Protein AF-A0A0R3EM27-F1 (afdb_monomer_lite)

pLDDT: mean 78.9, std 19.88, range [31.75, 97.81]

Sequence (183 aa):
MAKHDEHDSSNRGISTAHAMKYLGITPRTAIKRIKNDTLPGYVEHSSTGGRDYYYFYPPEPEQSPSPAPSSQPSEIGTPSLDPVLASALDRIAQLEAEKSDLHAELVAERETVRLLRLARESNDAALADYRAAFHDIDEGFTKYRRGAQKFRSSAEKFSLAYDLQDEAIGQLTTPGHPGSLDQ

Foldseek 3Di:
DDDPPPDPPPFDFAWLCCCCVQPVDHSVVVVVCVVVVNFAWDWDDDPVPDDITIGGGRDDDPDDDDDDDDDDDDDDDDDPPPVVNVVVVVVVVVVVVVVVVVVVVVVVVVVVVVVVVVVVVVVVVVVVVVVVVVVVVVVVVVVVVVVVVVVVVVVVVVVVVVVVVVVVVVCVVDPDDPPPPDD

Secondary structure (DSSP, 8-state):
--------TT--PEEGGGHHHHHSS-HHHHHHHHHTTSS-EEEE--TTS---EEEEPPPPPP-PPPPP--------------HHHHHHHHHHHHHHHHHHHHHHHHHHHHHHHHHHHHHHHHHHHHHHHHHHHHHHHHHHHHHHHHHHHHHHHHHHHHHHHHHHHHHHHHHHHSTT-TTSS--

Structure (mmCIF, N/CA/C/O backbone):
data_AF-A0A0R3EM27-F1
#
_entry.id   AF-A0A0R3EM27-F1
#
loop_
_atom_site.group_PDB
_atom_site.id
_atom_site.type_symbol
_atom_site.label_atom_id
_atom_site.label_alt_id
_atom_site.label_comp_id
_atom_site.label_asym_id
_atom_site.label_entity_id
_atom_site.label_seq_id
_atom_site.pdbx_PDB_ins_code
_atom_site.Cartn_x
_atom_site.Cartn_y
_atom_site.Cartn_z
_atom_site.occupancy
_atom_site.B_iso_or_equiv
_atom_site.auth_seq_id
_atom_site.auth_comp_id
_atom_site.auth_asym_id
_atom_site.auth_atom_id
_atom_site.pdbx_PDB_model_num
ATOM 1 N N . MET A 1 1 ? -56.675 15.471 3.930 1.00 33.00 1 MET A N 1
ATOM 2 C CA . MET A 1 1 ? -56.579 15.590 5.399 1.00 33.00 1 MET A CA 1
ATOM 3 C C . MET A 1 1 ? -55.811 14.380 5.912 1.00 33.00 1 MET A C 1
ATOM 5 O O . MET A 1 1 ? -56.421 13.353 6.171 1.00 33.00 1 MET A O 1
ATOM 9 N N . ALA A 1 2 ? -54.479 14.455 5.938 1.00 36.28 2 ALA A N 1
ATOM 10 C CA . ALA A 1 2 ? -53.641 13.408 6.520 1.00 36.28 2 ALA A CA 1
ATOM 11 C C . ALA A 1 2 ? -53.304 13.847 7.946 1.00 36.28 2 ALA A C 1
ATOM 13 O O . ALA A 1 2 ? -52.801 14.952 8.142 1.00 36.28 2 ALA A O 1
ATOM 14 N N . LYS A 1 3 ? -53.704 13.028 8.919 1.00 32.28 3 LYS A N 1
ATOM 15 C CA . LYS A 1 3 ? -53.495 13.264 10.344 1.00 32.28 3 LYS A CA 1
ATOM 16 C C . LYS A 1 3 ? -51.991 13.275 10.613 1.00 32.28 3 LYS A C 1
ATOM 18 O O . LYS A 1 3 ? -51.318 12.279 10.375 1.00 32.28 3 LYS A O 1
ATOM 23 N N . HIS A 1 4 ? -51.480 14.420 11.050 1.00 31.75 4 HIS A N 1
ATOM 24 C CA . HIS A 1 4 ? -50.221 14.481 11.773 1.00 31.75 4 HIS A CA 1
ATOM 25 C C . HIS A 1 4 ? -50.507 13.897 13.155 1.00 31.75 4 HIS A C 1
ATOM 27 O O . HIS A 1 4 ? -51.088 14.581 13.993 1.00 31.75 4 HIS A O 1
ATOM 33 N N . ASP A 1 5 ? -50.173 12.625 13.354 1.00 38.28 5 ASP A N 1
ATOM 34 C CA . ASP A 1 5 ? -50.096 12.069 14.698 1.00 38.28 5 ASP A CA 1
ATOM 35 C C . ASP A 1 5 ? -48.876 12.711 15.371 1.00 38.28 5 ASP A C 1
ATOM 37 O O . ASP A 1 5 ? -47.722 12.480 15.000 1.00 38.28 5 ASP A O 1
ATOM 41 N N . GLU A 1 6 ? -49.168 13.618 16.303 1.00 36.09 6 GLU A N 1
ATOM 42 C CA . GLU A 1 6 ? -48.227 14.163 17.273 1.00 36.09 6 GLU A CA 1
ATOM 43 C C . GLU A 1 6 ? -47.651 12.996 18.079 1.00 36.09 6 GLU A C 1
ATOM 45 O O . GLU A 1 6 ? -48.240 12.526 19.051 1.00 36.09 6 GLU A O 1
ATOM 50 N N . HIS A 1 7 ? -46.494 12.490 17.657 1.00 40.72 7 HIS A N 1
ATOM 51 C CA . HIS A 1 7 ? -45.716 11.590 18.490 1.00 40.72 7 HIS A CA 1
ATOM 52 C C . HIS A 1 7 ? -45.125 12.396 19.645 1.00 40.72 7 HIS A C 1
ATOM 54 O O . HIS A 1 7 ? -44.160 13.142 19.481 1.00 40.72 7 HIS A O 1
ATOM 60 N N . ASP A 1 8 ? -45.766 12.232 20.800 1.00 39.44 8 ASP A N 1
ATOM 61 C CA . ASP A 1 8 ? -45.321 12.600 22.137 1.00 39.44 8 ASP A CA 1
ATOM 62 C C . ASP A 1 8 ? -43.790 12.465 22.258 1.00 39.44 8 ASP A C 1
ATOM 64 O O . ASP A 1 8 ? -43.217 11.373 22.308 1.00 39.44 8 ASP A O 1
ATOM 68 N N . SER A 1 9 ? -43.100 13.607 22.220 1.00 43.19 9 SER A N 1
ATOM 69 C CA . SER A 1 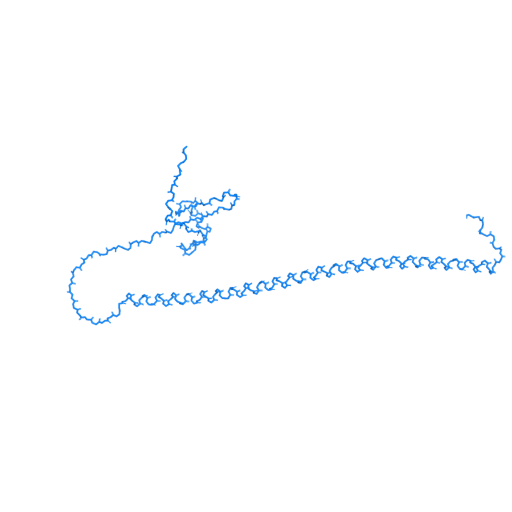9 ? -41.638 13.722 22.115 1.00 43.19 9 SER A CA 1
ATOM 70 C C . SER A 1 9 ? -40.879 13.282 23.378 1.00 43.19 9 SER A C 1
ATOM 72 O O . SER A 1 9 ? -39.683 13.548 23.516 1.00 43.19 9 SER A O 1
ATOM 74 N N . SER A 1 10 ? -41.567 12.640 24.319 1.00 49.75 10 SER A N 1
ATOM 75 C CA . SER A 1 10 ? -41.052 12.242 25.626 1.00 49.75 10 SER A CA 1
ATOM 76 C C . SER A 1 10 ? -40.425 10.841 25.642 1.00 49.75 10 SER A C 1
ATOM 78 O O . SER A 1 10 ? -39.624 10.558 26.532 1.00 49.75 10 SER A O 1
ATOM 80 N N . ASN A 1 11 ? -40.679 9.994 24.633 1.00 56.22 11 ASN A N 1
ATOM 81 C CA . ASN A 1 11 ? -40.147 8.629 24.584 1.00 56.22 11 ASN A CA 1
ATOM 82 C C . ASN A 1 11 ? -39.270 8.406 23.339 1.00 56.22 11 ASN A C 1
ATOM 84 O O . ASN A 1 11 ? -39.727 7.939 22.295 1.00 56.22 11 ASN A O 1
ATOM 88 N N . ARG A 1 12 ? -37.987 8.790 23.418 1.00 65.38 12 ARG A N 1
ATOM 89 C CA . ARG A 1 12 ? -37.019 8.548 22.331 1.00 65.38 12 ARG A CA 1
ATOM 90 C C . ARG A 1 12 ? -36.843 7.039 22.139 1.00 65.38 12 ARG A C 1
ATOM 92 O O . ARG A 1 12 ? -36.268 6.374 22.997 1.00 65.38 12 ARG A O 1
ATOM 99 N N . GLY A 1 13 ? -37.316 6.515 21.007 1.00 75.75 13 GLY A N 1
ATOM 100 C CA . GLY A 1 13 ? -37.140 5.111 20.643 1.00 75.75 13 GLY A CA 1
ATOM 101 C C . GLY A 1 13 ? -35.664 4.709 20.629 1.00 75.75 13 GLY A C 1
ATOM 102 O O . GLY A 1 13 ? -34.785 5.480 20.237 1.00 75.75 13 GLY A O 1
ATOM 103 N N . ILE A 1 14 ? -35.378 3.484 21.060 1.00 80.75 14 ILE A N 1
ATOM 104 C CA . ILE A 1 14 ? -34.022 2.938 21.092 1.00 80.75 14 ILE A CA 1
ATOM 105 C C . ILE A 1 14 ? -33.732 2.289 19.740 1.00 80.75 14 ILE A C 1
ATOM 107 O O . ILE A 1 14 ? -34.518 1.491 19.233 1.00 80.75 14 ILE A O 1
ATOM 111 N N . SER A 1 15 ? -32.582 2.613 19.146 1.00 86.12 15 SER A N 1
ATOM 112 C CA . SER A 1 15 ? -32.161 2.001 17.882 1.00 86.12 15 SER A CA 1
ATOM 113 C C . SER A 1 15 ? -32.041 0.483 18.017 1.00 86.12 15 SER A C 1
ATOM 115 O O . SER A 1 15 ? -31.454 -0.029 18.975 1.00 86.12 15 SER A O 1
ATOM 117 N N . THR A 1 16 ? -32.515 -0.249 17.007 1.00 84.50 16 THR A N 1
ATOM 118 C CA . THR A 1 16 ? -32.364 -1.713 16.909 1.00 84.50 16 THR A CA 1
ATOM 119 C C . THR A 1 16 ? -30.911 -2.196 16.969 1.00 84.50 16 THR A C 1
ATOM 121 O O . THR A 1 16 ? -30.682 -3.359 17.302 1.00 84.50 16 THR A O 1
ATOM 124 N N . ALA A 1 17 ? -29.922 -1.323 16.743 1.00 84.56 17 ALA A N 1
ATOM 125 C CA . ALA A 1 17 ? -28.510 -1.624 16.996 1.00 84.56 17 ALA A CA 1
ATOM 126 C C . ALA A 1 17 ? -28.241 -2.020 18.463 1.00 84.56 17 ALA A C 1
ATOM 128 O O . ALA A 1 17 ? -27.387 -2.862 18.730 1.00 84.56 17 ALA A O 1
ATOM 129 N N . HIS A 1 18 ? -29.019 -1.483 19.407 1.00 83.94 18 HIS A N 1
ATOM 130 C CA . HIS A 1 18 ? -28.934 -1.802 20.833 1.00 83.94 18 HIS A CA 1
ATOM 131 C C . HIS A 1 18 ? -29.908 -2.902 21.279 1.00 83.94 18 HIS A C 1
ATOM 133 O O . HIS A 1 18 ? -29.997 -3.187 22.473 1.00 83.94 18 HIS A O 1
ATOM 139 N N . ALA A 1 19 ? -30.615 -3.565 20.357 1.00 83.62 19 ALA A N 1
ATOM 140 C CA . ALA A 1 19 ? -31.584 -4.607 20.707 1.00 83.62 19 ALA A CA 1
ATOM 141 C C . ALA A 1 19 ? -30.956 -5.766 21.497 1.00 83.62 19 ALA A C 1
ATOM 143 O O . ALA A 1 19 ? -31.598 -6.328 22.380 1.00 83.62 19 ALA A O 1
ATOM 144 N N . MET A 1 20 ? -29.683 -6.080 21.246 1.00 81.88 20 MET A N 1
ATOM 145 C CA . MET A 1 20 ? -28.989 -7.140 21.977 1.00 81.88 20 MET A CA 1
ATOM 146 C C . MET A 1 20 ? -28.819 -6.804 23.462 1.00 81.88 20 MET A C 1
ATOM 148 O O . MET A 1 20 ? -28.926 -7.692 24.298 1.00 81.88 20 MET A O 1
ATOM 152 N N . LYS A 1 21 ? -28.639 -5.520 23.794 1.00 81.94 21 LYS A N 1
ATOM 153 C CA . LYS A 1 21 ? -28.468 -5.048 25.172 1.00 81.94 21 LYS A CA 1
ATOM 154 C C . LYS A 1 21 ? -29.782 -5.030 25.957 1.00 81.94 21 LYS A C 1
ATOM 156 O O . LYS A 1 21 ? -29.787 -5.390 27.124 1.00 81.94 21 LYS A O 1
ATOM 161 N N . TYR A 1 22 ? -30.878 -4.599 25.330 1.00 80.62 22 TYR A N 1
ATOM 162 C CA . TYR A 1 22 ? -32.156 -4.390 26.028 1.00 80.62 22 TYR A CA 1
ATOM 163 C C . TYR A 1 22 ? -33.120 -5.574 25.935 1.00 80.62 22 TYR A C 1
ATOM 165 O O . TYR A 1 22 ? -33.937 -5.768 26.825 1.00 80.62 22 TYR A O 1
ATOM 173 N N . LEU A 1 23 ? -33.047 -6.353 24.856 1.00 81.50 23 LEU A N 1
ATOM 174 C CA . LEU A 1 23 ? -33.999 -7.426 24.560 1.00 81.50 23 LEU A CA 1
ATOM 175 C C . LEU A 1 23 ? -33.321 -8.799 24.431 1.00 81.50 23 LEU A C 1
ATOM 177 O O . LEU A 1 23 ? -34.010 -9.791 24.206 1.00 81.50 23 LEU A O 1
ATOM 181 N N . GLY A 1 24 ? -31.985 -8.872 24.497 1.00 83.19 24 GLY A N 1
ATOM 182 C CA . GLY A 1 24 ? -31.235 -10.123 24.328 1.00 83.19 24 GLY A CA 1
ATOM 183 C C . GLY A 1 24 ? -31.340 -10.743 22.927 1.00 83.19 24 GLY A C 1
ATOM 184 O O . GLY A 1 24 ? -30.998 -11.908 22.740 1.00 83.19 24 GLY A O 1
ATOM 185 N N . ILE A 1 25 ? -31.827 -9.994 21.929 1.00 87.44 25 ILE A N 1
ATOM 186 C CA . ILE A 1 25 ? -32.024 -10.473 20.551 1.00 87.44 25 ILE A CA 1
ATOM 187 C C . ILE A 1 25 ? -31.125 -9.736 19.562 1.00 87.44 25 ILE A C 1
ATOM 189 O O . ILE A 1 25 ? -30.774 -8.573 19.744 1.00 87.44 25 ILE A O 1
ATOM 193 N N . THR A 1 26 ? -30.786 -10.399 18.454 1.00 89.62 26 THR A N 1
ATOM 194 C CA . THR A 1 26 ? -29.979 -9.771 17.401 1.00 89.62 26 THR A CA 1
ATOM 195 C C . THR A 1 26 ? -30.735 -8.616 16.724 1.00 89.62 26 THR A C 1
ATOM 197 O O . THR A 1 26 ? -31.955 -8.712 16.547 1.00 89.62 26 THR A O 1
ATOM 200 N N . PRO A 1 27 ? -30.040 -7.561 16.244 1.00 87.88 27 PRO A N 1
ATOM 201 C CA . PRO A 1 27 ? -30.674 -6.434 15.547 1.00 87.88 27 PRO A CA 1
ATOM 202 C C . PRO A 1 27 ? -31.560 -6.868 14.373 1.00 87.88 27 PRO A C 1
ATOM 204 O O . PRO A 1 27 ? -32.664 -6.366 14.187 1.00 87.88 27 PRO A O 1
ATOM 207 N N . ARG A 1 28 ? -31.129 -7.887 13.618 1.00 88.94 28 ARG A N 1
ATOM 208 C CA . ARG A 1 28 ? -31.905 -8.457 12.505 1.00 88.94 28 ARG A CA 1
ATOM 209 C C . ARG A 1 28 ? -33.224 -9.080 12.968 1.00 88.94 28 ARG A C 1
ATOM 211 O O . ARG A 1 28 ? -34.223 -8.994 12.256 1.00 88.94 28 ARG A O 1
ATOM 218 N N . THR A 1 29 ? -33.227 -9.711 14.138 1.00 88.81 29 THR A N 1
ATOM 219 C CA . THR A 1 29 ? -34.433 -10.289 14.744 1.00 88.81 29 THR A CA 1
ATOM 220 C C . THR A 1 29 ? -35.358 -9.191 15.251 1.00 88.81 29 THR A C 1
ATOM 222 O O . THR A 1 29 ? -36.558 -9.269 15.012 1.00 88.81 29 THR A O 1
ATOM 225 N N . ALA A 1 30 ? -34.811 -8.139 15.864 1.00 85.69 30 ALA A N 1
ATOM 226 C CA . ALA A 1 30 ? -35.589 -6.981 16.299 1.00 85.69 30 ALA A CA 1
ATOM 227 C C . ALA A 1 30 ? -36.284 -6.283 15.118 1.00 85.69 30 ALA A C 1
ATOM 229 O O . ALA A 1 30 ? -37.489 -6.066 15.165 1.00 85.69 30 ALA A O 1
ATOM 230 N N . ILE A 1 31 ? -35.569 -6.051 14.010 1.00 87.44 31 ILE A N 1
ATOM 231 C CA . ILE A 1 31 ? -36.145 -5.487 12.775 1.00 87.44 31 ILE A CA 1
ATOM 232 C C . ILE A 1 31 ? -37.286 -6.363 12.243 1.00 87.44 31 ILE A C 1
ATOM 234 O O . ILE A 1 31 ? -38.345 -5.851 11.891 1.00 87.44 31 ILE A O 1
ATOM 238 N N . LYS A 1 32 ? -37.100 -7.690 12.202 1.00 88.19 32 LYS A N 1
ATOM 239 C CA . LYS A 1 32 ? -38.169 -8.617 11.795 1.00 88.19 32 LYS A CA 1
ATOM 240 C C . LYS A 1 32 ? -39.384 -8.535 12.720 1.00 88.19 32 LYS A C 1
ATOM 242 O O . LYS A 1 32 ? -40.504 -8.604 12.234 1.00 88.19 32 LYS A O 1
ATOM 247 N N . ARG A 1 33 ? -39.172 -8.392 14.031 1.00 87.69 33 ARG A N 1
ATOM 248 C CA . ARG A 1 33 ? -40.261 -8.302 15.009 1.00 87.69 33 ARG A CA 1
ATOM 249 C C . ARG A 1 33 ? -41.050 -7.000 14.902 1.00 87.69 33 ARG A C 1
ATOM 251 O O . ARG A 1 33 ? -42.268 -7.066 15.019 1.00 87.69 33 ARG A O 1
ATOM 258 N N . ILE A 1 34 ? -40.378 -5.880 14.621 1.00 87.12 34 ILE A N 1
ATOM 259 C CA . ILE A 1 34 ? -41.024 -4.586 14.344 1.00 87.12 34 ILE A CA 1
ATOM 260 C C . ILE A 1 34 ? -41.858 -4.679 13.063 1.00 87.12 34 ILE A C 1
ATOM 262 O O . ILE A 1 34 ? -43.011 -4.285 13.058 1.00 87.12 34 ILE A O 1
ATOM 266 N N . LYS A 1 35 ? -41.320 -5.278 11.990 1.00 86.81 35 LYS A N 1
ATOM 267 C CA . LYS A 1 35 ? -42.062 -5.461 10.725 1.00 86.81 35 LYS A CA 1
ATOM 268 C C . LYS A 1 35 ? -43.292 -6.362 10.836 1.00 86.81 35 LYS A C 1
ATOM 270 O O . LYS A 1 35 ? -44.183 -6.262 10.006 1.00 86.81 35 LYS A O 1
ATOM 275 N N . ASN A 1 36 ? -43.290 -7.270 11.806 1.00 85.69 36 ASN A N 1
ATOM 276 C CA . ASN A 1 36 ? -44.374 -8.215 12.046 1.00 85.69 36 ASN A CA 1
ATOM 277 C C . ASN A 1 36 ? -45.316 -7.747 13.172 1.00 85.69 36 ASN A C 1
ATOM 279 O O . ASN A 1 36 ? -46.076 -8.568 13.677 1.00 85.69 36 ASN A O 1
ATOM 283 N N . ASP A 1 37 ? -45.206 -6.492 13.625 1.00 80.50 37 ASP A N 1
ATOM 284 C CA . ASP A 1 37 ? -45.989 -5.896 14.723 1.00 80.50 37 ASP A CA 1
ATOM 285 C C . ASP A 1 37 ? -45.927 -6.665 16.060 1.00 80.50 37 ASP A C 1
ATOM 287 O O . ASP A 1 37 ? -46.778 -6.529 16.933 1.00 80.50 37 ASP A O 1
ATOM 291 N N . THR A 1 38 ? -44.881 -7.473 16.255 1.00 84.38 38 THR A N 1
ATOM 292 C CA . THR A 1 38 ? -44.654 -8.244 17.497 1.00 84.38 38 THR A CA 1
ATOM 293 C C . THR A 1 38 ? -43.797 -7.502 18.522 1.00 84.38 38 THR A C 1
ATOM 295 O O . THR A 1 38 ? -43.687 -7.940 19.664 1.00 84.38 38 THR A O 1
ATOM 298 N N . LEU A 1 39 ? -43.149 -6.408 18.116 1.00 82.56 39 LEU A N 1
ATOM 299 C CA . LEU A 1 39 ? -42.361 -5.541 18.987 1.00 82.56 39 LEU A CA 1
ATOM 300 C C . LEU A 1 39 ? -42.767 -4.088 18.706 1.00 82.56 39 LEU A C 1
ATOM 302 O O . LEU A 1 39 ? -42.607 -3.661 17.561 1.00 82.56 39 LEU A O 1
ATOM 306 N N . PRO A 1 40 ? -43.263 -3.333 19.707 1.00 82.19 40 PRO A N 1
ATOM 307 C CA . PRO A 1 40 ? -43.662 -1.947 19.508 1.00 82.19 40 PRO A CA 1
ATOM 308 C C . PRO A 1 40 ? -42.446 -1.099 19.128 1.00 82.19 40 PRO A C 1
ATOM 310 O O . PRO A 1 40 ? -41.417 -1.089 19.813 1.00 82.19 40 PRO A O 1
ATOM 313 N N . GLY A 1 41 ? -42.563 -0.387 18.015 1.00 85.56 41 GLY A N 1
ATOM 314 C CA . GLY A 1 41 ? -41.479 0.389 17.440 1.00 85.56 41 GLY A CA 1
ATOM 315 C C . GLY A 1 41 ? -41.944 1.207 16.247 1.00 85.56 41 GLY A C 1
ATOM 316 O O . GLY A 1 41 ? -43.091 1.103 15.821 1.00 85.56 41 GLY A O 1
ATOM 317 N N . TYR A 1 42 ? -41.043 2.017 15.705 1.00 82.38 42 TYR A N 1
ATOM 318 C CA . TYR A 1 42 ? -41.305 2.819 14.516 1.00 82.38 42 TYR A CA 1
ATOM 319 C C . TYR A 1 42 ? -40.128 2.757 13.546 1.00 82.38 42 TYR A C 1
ATOM 321 O O . TYR A 1 42 ? -38.998 2.399 13.904 1.00 82.38 42 TYR A O 1
ATOM 329 N N . VAL A 1 43 ? -40.417 3.093 12.292 1.00 85.06 43 VAL A N 1
ATOM 330 C CA . VAL A 1 43 ? -39.427 3.182 11.221 1.00 85.06 43 VAL A CA 1
ATOM 331 C C . VAL A 1 43 ? -39.252 4.645 10.858 1.00 85.06 43 VAL A C 1
ATOM 333 O O . VAL A 1 43 ? -40.216 5.341 10.552 1.00 85.06 43 VAL A O 1
ATOM 336 N N . GLU A 1 44 ? -38.011 5.107 10.896 1.00 83.25 44 GLU A N 1
ATOM 337 C CA . GLU A 1 44 ? -37.637 6.420 10.400 1.00 83.25 44 GLU A CA 1
ATOM 338 C C . GLU A 1 44 ? -37.118 6.262 8.970 1.00 83.25 44 GLU A C 1
ATOM 340 O O . GLU A 1 44 ? -36.048 5.691 8.723 1.00 83.25 44 GLU A O 1
ATOM 345 N N . HIS A 1 45 ? -37.918 6.735 8.017 1.00 80.62 45 HIS A N 1
ATOM 346 C CA . HIS A 1 45 ? -37.552 6.740 6.609 1.00 80.62 45 HIS A CA 1
ATOM 347 C C . HIS A 1 45 ? -36.642 7.931 6.317 1.00 80.62 45 HIS A C 1
ATOM 349 O O . HIS A 1 45 ? -36.991 9.083 6.577 1.00 80.62 45 HIS A O 1
ATOM 355 N N . SER A 1 46 ? -35.472 7.658 5.745 1.00 76.94 46 SER A N 1
ATOM 356 C CA . SER A 1 46 ? -34.561 8.713 5.309 1.00 76.94 46 SER A CA 1
ATOM 357 C C . SER A 1 46 ? -35.165 9.467 4.118 1.00 76.94 46 SER A C 1
ATOM 359 O O . SER A 1 46 ? -35.378 8.897 3.048 1.00 76.94 46 SER A O 1
ATOM 361 N N . SER A 1 47 ? -35.408 10.769 4.283 1.00 62.31 47 SER A N 1
ATOM 362 C CA . SER A 1 47 ? -35.986 11.648 3.252 1.00 62.31 47 SER A CA 1
ATOM 363 C C . SER A 1 47 ? -35.096 11.833 2.013 1.00 62.31 47 SER A C 1
ATOM 365 O O . SER A 1 47 ? -35.575 12.254 0.964 1.00 62.31 47 SER A O 1
ATOM 367 N N . THR A 1 48 ? -33.812 11.483 2.108 1.00 71.50 48 THR A N 1
ATOM 368 C CA . THR A 1 48 ? -32.792 11.609 1.054 1.00 71.50 48 THR A CA 1
ATOM 369 C C . THR A 1 48 ? -32.542 10.314 0.270 1.00 71.50 48 THR A C 1
ATOM 371 O O . THR A 1 48 ? -31.541 10.209 -0.437 1.00 71.50 48 THR A O 1
ATOM 374 N N . GLY A 1 49 ? -33.432 9.318 0.369 1.00 61.03 49 GLY A N 1
ATOM 375 C CA . GLY A 1 49 ? -33.268 8.025 -0.315 1.00 61.03 49 GLY A CA 1
ATOM 376 C C . GLY A 1 49 ? -32.210 7.120 0.331 1.00 61.03 49 GLY A C 1
ATOM 377 O O . GLY A 1 49 ? -31.644 6.247 -0.328 1.00 61.03 49 GLY A O 1
ATOM 378 N N . GLY A 1 50 ? -31.912 7.354 1.613 1.00 68.25 50 GLY A N 1
ATOM 379 C CA . GLY A 1 50 ? -31.006 6.541 2.419 1.00 68.25 50 GLY A CA 1
ATOM 380 C C . GLY A 1 50 ? -31.651 5.265 2.974 1.00 68.25 50 GLY A C 1
ATOM 381 O O . GLY A 1 50 ? -32.786 4.917 2.662 1.00 68.25 50 GLY A O 1
ATOM 382 N N . ARG A 1 51 ? -30.900 4.548 3.818 1.00 76.25 51 ARG A N 1
ATOM 383 C CA . ARG A 1 51 ? -31.361 3.322 4.496 1.00 76.25 51 ARG A CA 1
ATOM 384 C C . ARG A 1 51 ? -32.459 3.644 5.522 1.00 76.25 51 ARG A C 1
ATOM 386 O O . ARG A 1 51 ? -32.379 4.671 6.186 1.00 76.25 51 ARG A O 1
ATOM 393 N N . ASP A 1 52 ? -33.422 2.737 5.684 1.00 82.12 52 ASP A N 1
ATOM 394 C CA . ASP A 1 52 ? -34.418 2.800 6.762 1.00 82.12 52 ASP A CA 1
ATOM 395 C C . ASP A 1 52 ? -33.769 2.536 8.129 1.00 82.12 52 ASP A C 1
ATOM 397 O O . ASP A 1 52 ? -32.995 1.579 8.280 1.00 82.12 52 ASP A O 1
ATOM 401 N N . TYR A 1 53 ? -34.140 3.328 9.136 1.00 82.44 53 TYR A N 1
ATOM 402 C CA . TYR A 1 53 ? -33.715 3.136 10.523 1.00 82.44 53 TYR A CA 1
ATOM 403 C C . TYR A 1 53 ? -34.883 2.624 11.371 1.00 82.44 53 TYR A C 1
ATOM 405 O O . TYR A 1 53 ? -35.988 3.152 11.309 1.00 82.44 53 TYR A O 1
ATOM 413 N N . TYR A 1 54 ? -34.644 1.575 12.162 1.00 85.88 54 TYR A N 1
ATOM 414 C CA . TYR A 1 54 ? -35.670 0.914 12.976 1.00 85.88 54 TYR A CA 1
ATOM 415 C C . TYR A 1 54 ? -35.411 1.173 14.458 1.00 85.88 54 TYR A C 1
ATOM 417 O O . TYR A 1 54 ? -34.296 0.921 14.941 1.00 85.88 54 TYR A O 1
ATOM 425 N N . TYR A 1 55 ? -36.455 1.589 15.171 1.00 87.38 55 TYR A N 1
ATOM 426 C CA . TYR A 1 55 ? -36.431 1.908 16.596 1.00 87.38 55 TYR A CA 1
ATOM 427 C C . TYR A 1 55 ? -37.496 1.104 17.342 1.00 87.38 55 TYR A C 1
ATOM 429 O O . TYR A 1 55 ? -38.576 0.872 16.806 1.00 87.38 55 TYR A O 1
ATOM 437 N N . PHE A 1 56 ? -37.200 0.677 18.568 1.00 85.69 56 PHE A N 1
ATOM 438 C CA . PHE A 1 56 ? -38.148 -0.003 19.454 1.00 85.69 56 PHE A CA 1
ATOM 439 C C . PHE A 1 56 ? -38.315 0.773 20.759 1.00 85.69 56 PHE A C 1
ATOM 441 O O . PHE A 1 56 ? -37.396 1.470 21.200 1.00 85.69 56 PHE A O 1
ATOM 448 N N . TYR A 1 57 ? -39.480 0.638 21.386 1.00 82.94 57 TYR A N 1
ATOM 449 C CA . TYR A 1 57 ? -39.713 1.191 22.715 1.00 82.94 57 TYR A CA 1
ATOM 450 C C . TYR A 1 57 ? -39.269 0.179 23.777 1.00 82.94 57 TYR A C 1
ATOM 452 O O . TYR A 1 57 ? -39.606 -1.005 23.661 1.00 82.94 57 TYR A O 1
ATOM 460 N N . PRO A 1 58 ? -38.483 0.590 24.787 1.00 67.69 58 PRO A N 1
ATOM 461 C CA . PRO A 1 58 ? -38.194 -0.286 25.911 1.00 67.69 58 PRO A CA 1
ATOM 462 C C . PRO A 1 58 ? -39.505 -0.605 26.649 1.00 67.69 58 PRO A C 1
ATOM 464 O O . PRO A 1 58 ? -40.338 0.292 26.798 1.00 67.69 58 PRO A O 1
ATOM 467 N N . PRO A 1 59 ? -39.712 -1.854 27.102 1.00 63.38 59 PRO A N 1
ATOM 468 C CA . PRO A 1 59 ? -40.817 -2.147 28.002 1.00 63.38 59 PRO A CA 1
ATOM 469 C C . PRO A 1 59 ? -40.647 -1.293 29.262 1.00 63.38 59 PRO A C 1
ATOM 471 O O . PRO A 1 59 ? -39.546 -1.228 29.818 1.00 63.38 59 PRO A O 1
ATOM 474 N N . GLU A 1 60 ? -41.710 -0.597 29.672 1.00 58.06 60 GLU A N 1
ATOM 475 C CA . GLU A 1 60 ? -41.715 0.128 30.942 1.00 58.06 60 GLU A CA 1
ATOM 476 C C . GLU A 1 60 ? -41.312 -0.845 32.057 1.00 58.06 60 GLU A C 1
ATOM 478 O O . GLU A 1 60 ? -41.796 -1.982 32.070 1.00 58.06 60 GLU A O 1
ATOM 483 N N . PRO A 1 61 ? -40.393 -0.460 32.963 1.00 52.91 61 PRO A N 1
ATOM 484 C CA . PRO A 1 61 ? -40.079 -1.307 34.099 1.00 52.91 61 PRO A CA 1
ATOM 485 C C . PRO A 1 61 ? -41.374 -1.512 34.883 1.00 52.91 61 PRO A C 1
ATOM 487 O O . PRO A 1 61 ? -41.990 -0.537 35.314 1.00 52.91 61 PRO A O 1
ATOM 490 N N . GLU A 1 62 ? -41.800 -2.768 35.025 1.00 41.62 62 GLU A N 1
ATOM 491 C CA . GLU A 1 62 ? -42.983 -3.116 35.803 1.00 41.62 62 GLU A CA 1
ATOM 492 C C . GLU A 1 62 ? -42.879 -2.449 37.180 1.00 41.62 62 GLU A C 1
ATOM 494 O O . GLU A 1 62 ? -41.949 -2.700 37.950 1.00 41.62 62 GLU A O 1
ATOM 499 N N . GLN A 1 63 ? -43.815 -1.541 37.463 1.00 46.34 63 GLN A N 1
ATOM 500 C CA . GLN A 1 63 ? -44.010 -0.974 38.789 1.00 46.34 63 GLN A CA 1
ATOM 501 C C . GLN A 1 63 ? -44.255 -2.132 39.756 1.00 46.34 63 GLN A C 1
ATOM 503 O O . GLN A 1 63 ? -45.318 -2.751 39.742 1.00 46.34 63 GLN A O 1
ATOM 508 N N . SER A 1 64 ? -43.267 -2.422 40.601 1.00 39.34 64 SER A N 1
ATOM 509 C CA . SER A 1 64 ? -43.425 -3.353 41.713 1.00 39.34 64 SER A CA 1
ATOM 510 C C . SER A 1 64 ? -44.665 -2.959 42.528 1.00 39.34 64 SER A C 1
ATOM 512 O O . SER A 1 64 ? -44.777 -1.791 42.920 1.00 39.34 64 SER A O 1
ATOM 514 N N . PRO A 1 65 ? -45.610 -3.878 42.798 1.00 44.25 65 PRO A N 1
ATOM 515 C CA . PRO A 1 65 ? -46.810 -3.543 43.547 1.00 44.25 65 PRO A CA 1
ATOM 516 C C . PRO A 1 65 ? -46.437 -3.095 44.964 1.00 44.25 65 PRO A C 1
ATOM 518 O O . PRO A 1 65 ? -45.708 -3.774 45.684 1.00 44.25 65 PRO A O 1
ATOM 521 N N . SER A 1 66 ? -46.950 -1.928 45.349 1.00 44.47 66 SER A N 1
ATOM 522 C CA . SER A 1 66 ? -46.851 -1.371 46.696 1.00 44.47 66 SER A CA 1
ATOM 523 C C . SER A 1 66 ? -47.540 -2.312 47.700 1.00 44.47 66 SER A C 1
ATOM 525 O O . SER A 1 66 ? -48.735 -2.577 47.536 1.00 44.47 66 SER A O 1
ATOM 527 N N . PRO A 1 67 ? -46.849 -2.845 48.727 1.00 42.97 67 PRO A N 1
ATOM 528 C CA . PRO A 1 67 ? -47.524 -3.588 49.780 1.00 42.97 67 PRO A CA 1
ATOM 529 C C . PRO A 1 67 ? -48.219 -2.619 50.751 1.00 42.97 67 PRO A C 1
ATOM 531 O O . PRO A 1 67 ? -47.633 -1.650 51.231 1.00 42.97 67 PRO A O 1
ATOM 534 N N . ALA A 1 68 ? -49.497 -2.901 51.013 1.00 43.03 68 ALA A N 1
ATOM 535 C CA . ALA A 1 68 ? -50.371 -2.210 51.959 1.00 43.03 68 ALA A CA 1
ATOM 536 C C . ALA A 1 68 ? -49.809 -2.195 53.404 1.00 43.03 68 ALA A C 1
ATOM 538 O O . ALA A 1 68 ? -48.983 -3.043 53.751 1.00 43.03 68 ALA A O 1
ATOM 539 N N . PRO A 1 69 ? -50.260 -1.272 54.279 1.00 47.91 69 PRO A N 1
ATOM 540 C CA . PRO A 1 69 ? -49.672 -1.090 55.598 1.00 47.91 69 PRO A CA 1
ATOM 541 C C . PRO A 1 69 ? -50.219 -2.129 56.583 1.00 47.91 69 PRO A C 1
ATOM 543 O O . PRO A 1 69 ? -51.380 -2.071 56.984 1.00 47.91 69 PRO A O 1
ATOM 546 N N . SER A 1 70 ? -49.377 -3.062 57.019 1.00 43.94 70 SER A N 1
ATOM 547 C CA . SER A 1 70 ? -49.656 -3.921 58.174 1.00 43.94 70 SER A CA 1
ATOM 548 C C . SER A 1 70 ? -48.962 -3.362 59.411 1.00 43.94 70 SER A C 1
ATOM 550 O O . SER A 1 70 ? -47.740 -3.390 59.541 1.00 43.94 70 SER A O 1
ATOM 552 N N . SER A 1 71 ? -49.774 -2.825 60.316 1.00 52.84 71 SER A N 1
ATOM 553 C CA . SER A 1 71 ? -49.383 -2.415 61.659 1.00 52.84 71 SER A CA 1
ATOM 554 C C . SER A 1 71 ? -49.084 -3.641 62.522 1.00 52.84 71 SER A C 1
ATOM 556 O O . SER A 1 71 ? -49.976 -4.460 62.714 1.00 52.84 71 SER A O 1
ATOM 558 N N . GLN A 1 72 ? -47.888 -3.724 63.111 1.00 40.28 72 GLN A N 1
ATOM 559 C CA . GLN A 1 72 ? -47.698 -4.231 64.476 1.00 40.28 72 GLN A CA 1
ATOM 560 C C . GLN A 1 72 ? -46.296 -3.870 65.008 1.00 40.28 72 GLN A C 1
ATOM 562 O O . GLN A 1 72 ? -45.334 -3.905 64.243 1.00 40.28 72 GLN A O 1
ATOM 567 N N . PRO A 1 73 ? -46.171 -3.492 66.295 1.00 63.75 73 PRO A N 1
ATOM 568 C CA . PRO A 1 73 ? -44.902 -3.129 66.912 1.00 63.75 73 PRO A CA 1
ATOM 569 C C . PRO A 1 73 ? -44.279 -4.344 67.605 1.00 63.75 73 PRO A C 1
ATOM 571 O O . PRO A 1 73 ? -44.995 -5.037 68.318 1.00 63.75 73 PRO A O 1
ATOM 574 N N . SER A 1 74 ? -42.967 -4.557 67.466 1.00 42.34 74 SER A N 1
ATOM 575 C CA . SER A 1 74 ? -42.171 -5.218 68.508 1.00 42.34 74 SER A CA 1
ATOM 576 C C . SER A 1 74 ? -40.664 -5.061 68.304 1.00 42.34 74 SER A C 1
ATOM 578 O O . SER A 1 74 ? -40.111 -5.451 67.285 1.00 42.34 74 SER A O 1
ATOM 580 N N . GLU A 1 75 ? -40.068 -4.529 69.368 1.00 42.38 75 GLU A N 1
ATOM 581 C CA . GLU A 1 75 ? -38.811 -4.926 70.006 1.00 42.38 75 GLU A CA 1
ATOM 582 C C . GLU A 1 75 ? -37.452 -4.710 69.321 1.00 42.38 75 GLU A C 1
ATOM 584 O O . GLU A 1 75 ? -37.132 -5.131 68.217 1.00 42.38 75 GLU A O 1
ATOM 589 N N . ILE A 1 76 ? -36.620 -4.044 70.119 1.00 52.28 76 ILE A N 1
ATOM 590 C CA . ILE A 1 76 ? -35.221 -3.698 69.932 1.00 52.28 76 ILE A CA 1
ATOM 591 C C . ILE A 1 76 ? -34.388 -4.983 69.979 1.00 52.28 76 ILE A C 1
ATOM 593 O O . ILE A 1 76 ? -34.293 -5.623 71.025 1.00 52.28 76 ILE A O 1
ATOM 597 N N . GLY A 1 77 ? -33.727 -5.322 68.874 1.00 38.47 77 GLY A N 1
ATOM 598 C CA . GLY A 1 77 ? -32.767 -6.419 68.819 1.00 38.47 77 GLY A CA 1
ATOM 599 C C . GLY A 1 77 ? -31.760 -6.230 67.690 1.00 38.47 77 GLY A C 1
ATOM 600 O O . GLY A 1 77 ? -32.078 -6.541 66.556 1.00 38.47 77 GLY A O 1
ATOM 601 N N . THR A 1 78 ? -30.551 -5.761 68.041 1.00 43.94 78 THR A N 1
ATOM 602 C CA . THR A 1 78 ? -29.260 -5.840 67.305 1.00 43.94 78 THR A CA 1
ATOM 603 C C . THR A 1 78 ? -29.202 -5.375 65.833 1.00 43.94 78 THR A C 1
ATOM 605 O O . THR A 1 78 ? -30.032 -5.766 65.023 1.00 43.94 78 THR A O 1
ATOM 608 N N . PRO A 1 79 ? -28.172 -4.610 65.408 1.00 44.62 79 PRO A N 1
ATOM 609 C CA . PRO A 1 79 ? -28.058 -4.165 64.023 1.00 44.62 79 PRO A CA 1
ATOM 610 C C . PRO A 1 79 ? -27.570 -5.332 63.155 1.00 44.62 79 PRO A C 1
ATOM 612 O O . PRO A 1 79 ? -26.377 -5.484 62.897 1.00 44.62 79 PRO A O 1
ATOM 615 N N . SER A 1 80 ? -28.488 -6.189 62.715 1.00 48.16 80 SER A N 1
ATOM 616 C CA . SER A 1 80 ? -28.247 -6.998 61.526 1.00 48.16 80 SER A CA 1
ATOM 617 C C . SER A 1 80 ? -28.189 -6.018 60.362 1.00 48.16 80 SER A C 1
ATOM 619 O O . SER A 1 80 ? -29.194 -5.386 60.051 1.00 48.16 80 SER A O 1
ATOM 621 N N . LEU A 1 81 ? -27.011 -5.843 59.760 1.00 55.91 81 LEU A N 1
ATOM 622 C CA . LEU A 1 81 ? -26.867 -5.153 58.478 1.00 55.91 81 LEU A CA 1
ATOM 623 C C . LEU A 1 81 ? -27.960 -5.668 57.537 1.00 55.91 81 LEU A C 1
ATOM 625 O O . LEU A 1 81 ? -28.047 -6.874 57.299 1.00 55.91 81 LEU A O 1
ATOM 629 N N . ASP A 1 82 ? -28.821 -4.759 57.081 1.00 65.81 82 ASP A N 1
ATOM 630 C CA . ASP A 1 82 ? -29.972 -5.084 56.248 1.00 65.81 82 ASP A CA 1
ATOM 631 C C . ASP A 1 82 ? -29.519 -5.956 55.063 1.00 65.81 82 ASP A C 1
ATOM 633 O O . ASP A 1 82 ? -28.604 -5.560 54.333 1.00 65.81 82 ASP A O 1
ATOM 637 N N . PRO A 1 83 ? -30.140 -7.121 54.808 1.00 71.12 83 PRO A N 1
ATOM 638 C CA . PRO A 1 83 ? -29.780 -7.987 53.679 1.00 71.12 83 PRO A CA 1
ATOM 639 C C . PRO A 1 83 ? -29.889 -7.256 52.328 1.00 71.12 83 PRO A C 1
ATOM 641 O O . PRO A 1 83 ? -29.183 -7.579 51.373 1.00 71.12 83 PRO A O 1
ATOM 644 N N . VAL A 1 84 ? -30.718 -6.209 52.272 1.00 72.94 84 VAL A N 1
ATOM 645 C CA . VAL A 1 84 ? -30.834 -5.282 51.140 1.00 72.94 84 VAL A CA 1
ATOM 646 C C . VAL A 1 84 ? -29.552 -4.466 50.937 1.00 72.94 84 VAL A C 1
ATOM 648 O O . VAL A 1 84 ? -29.108 -4.296 49.803 1.00 72.94 84 VAL A O 1
ATOM 651 N N . LEU A 1 85 ? -28.916 -4.000 52.015 1.00 79.25 85 LEU A N 1
ATOM 652 C CA . LEU A 1 85 ? -27.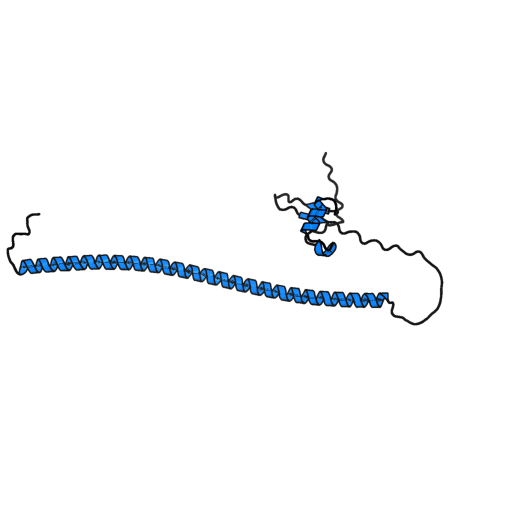663 -3.246 51.954 1.00 79.25 85 LEU A CA 1
ATOM 653 C C . LEU A 1 85 ? -26.491 -4.145 51.534 1.00 79.25 85 LEU A C 1
ATOM 655 O O . LEU A 1 85 ? -25.685 -3.737 50.702 1.00 79.25 85 LEU A O 1
ATOM 659 N N . ALA A 1 86 ? -26.429 -5.379 52.041 1.00 81.25 86 ALA A N 1
ATOM 660 C CA . ALA A 1 86 ? -25.420 -6.357 51.625 1.00 81.25 86 ALA A CA 1
ATOM 661 C C . ALA A 1 86 ? -25.541 -6.699 50.127 1.00 81.25 86 ALA A C 1
ATOM 663 O O . ALA A 1 86 ? -24.550 -6.660 49.400 1.00 81.25 86 ALA A O 1
ATOM 664 N N . SER A 1 87 ? -26.765 -6.931 49.638 1.00 81.25 87 SER A N 1
ATOM 665 C CA . SER A 1 87 ? -27.014 -7.172 48.212 1.00 81.25 87 SER A CA 1
ATOM 666 C C . SER A 1 87 ? -26.688 -5.958 47.335 1.00 81.25 87 SER A C 1
ATOM 668 O O . SER A 1 87 ? -26.219 -6.132 46.209 1.00 81.25 87 SER A O 1
ATOM 670 N N . ALA A 1 88 ? -26.933 -4.736 47.818 1.00 84.19 88 ALA A N 1
ATOM 671 C CA . ALA A 1 88 ? -26.590 -3.517 47.091 1.00 84.19 88 ALA A CA 1
ATOM 672 C C . ALA A 1 88 ? -25.069 -3.329 46.979 1.00 84.19 88 ALA A C 1
ATOM 674 O O . ALA A 1 88 ? -24.580 -2.970 45.909 1.00 84.19 88 ALA A O 1
ATOM 675 N N . LEU A 1 89 ? -24.320 -3.618 48.047 1.00 89.81 89 LEU A N 1
ATOM 676 C CA . LEU A 1 89 ? -22.856 -3.550 48.051 1.00 89.81 89 LEU A CA 1
ATOM 677 C C . LEU A 1 89 ? -22.229 -4.585 47.108 1.00 89.81 89 LEU A C 1
ATOM 679 O O . LEU A 1 89 ? -21.358 -4.224 46.318 1.00 89.81 89 LEU A O 1
ATOM 683 N N . ASP A 1 90 ? -22.727 -5.824 47.106 1.00 88.44 90 ASP A N 1
ATOM 684 C CA . ASP A 1 90 ? -22.296 -6.848 46.142 1.00 88.44 90 ASP A CA 1
ATOM 685 C C . ASP A 1 90 ? -22.582 -6.422 44.699 1.00 88.44 90 ASP A C 1
ATOM 687 O O . ASP A 1 90 ? -21.761 -6.623 43.798 1.00 88.44 90 ASP A O 1
ATOM 691 N N . ARG A 1 91 ? -23.733 -5.781 44.461 1.00 89.25 91 ARG A N 1
ATOM 692 C CA . ARG A 1 91 ? -24.076 -5.291 43.125 1.00 89.25 91 ARG A CA 1
ATOM 693 C C . ARG A 1 91 ? -23.177 -4.139 42.682 1.00 89.25 91 ARG A C 1
ATOM 695 O O . ARG A 1 91 ? -22.810 -4.089 41.511 1.00 89.25 91 ARG A O 1
ATOM 702 N N . ILE A 1 92 ? -22.807 -3.242 43.593 1.00 92.19 92 ILE A N 1
ATOM 703 C CA . ILE A 1 92 ? -21.850 -2.162 43.317 1.00 92.19 92 ILE A CA 1
ATOM 704 C C . ILE A 1 92 ? -20.480 -2.753 42.978 1.00 92.19 92 ILE A C 1
ATOM 706 O O . ILE A 1 92 ? -19.918 -2.391 41.948 1.00 92.19 92 ILE A O 1
ATOM 710 N N . ALA A 1 93 ? -19.992 -3.722 43.758 1.00 91.88 93 ALA A N 1
ATOM 711 C CA . ALA A 1 93 ? -18.716 -4.384 43.491 1.00 91.88 93 ALA A CA 1
ATOM 712 C C . ALA A 1 93 ? -18.695 -5.084 42.117 1.00 91.88 93 ALA A C 1
ATOM 714 O O . ALA A 1 93 ? -17.717 -4.974 41.378 1.00 91.88 93 ALA A O 1
ATOM 715 N N . GLN A 1 94 ? -19.792 -5.746 41.729 1.00 91.56 94 GLN A N 1
ATOM 716 C CA . GLN A 1 94 ? -19.928 -6.338 40.391 1.00 91.56 94 GLN A CA 1
ATOM 717 C C . GLN A 1 94 ? -19.884 -5.289 39.275 1.00 91.56 94 GLN A C 1
ATOM 719 O O . GLN A 1 94 ? -19.208 -5.493 38.270 1.00 91.56 94 GLN A O 1
ATOM 724 N N . LEU A 1 95 ? -20.588 -4.167 39.443 1.00 90.94 95 LEU A N 1
ATOM 725 C CA . LEU A 1 95 ? -20.606 -3.091 38.449 1.00 90.94 95 LEU A CA 1
ATOM 726 C C . LEU A 1 95 ? -19.246 -2.387 38.337 1.00 90.94 95 LEU A C 1
ATOM 728 O O . LEU A 1 95 ? -18.856 -1.968 37.248 1.00 90.94 95 LEU A O 1
ATOM 732 N N . GLU A 1 96 ? -18.510 -2.260 39.440 1.00 93.75 96 GLU A N 1
ATOM 733 C CA . GLU A 1 96 ? -17.146 -1.727 39.435 1.00 93.75 96 GLU A CA 1
ATOM 734 C C . GLU A 1 96 ? -16.165 -2.667 38.726 1.00 93.75 96 GLU A C 1
ATOM 736 O O . GLU A 1 96 ? -15.342 -2.192 37.937 1.00 93.75 96 GLU A O 1
ATOM 741 N N . ALA A 1 97 ? -16.293 -3.982 38.930 1.00 92.19 97 ALA A N 1
ATOM 742 C CA . ALA A 1 97 ? -15.516 -4.984 38.202 1.00 92.19 97 ALA A CA 1
ATOM 743 C C . ALA A 1 97 ? -15.817 -4.943 36.694 1.00 92.19 97 ALA A C 1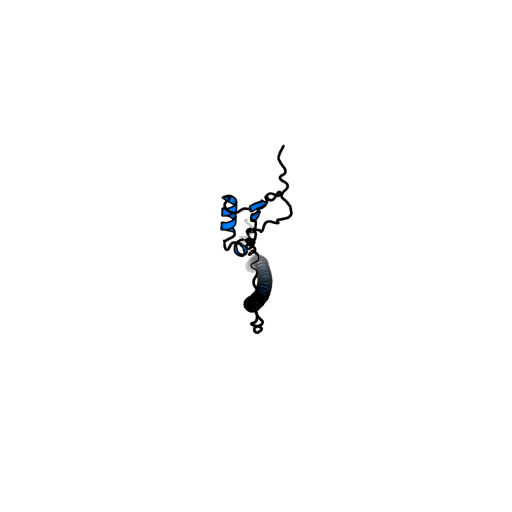
ATOM 745 O O . ALA A 1 97 ? -14.900 -4.808 35.889 1.00 92.19 97 ALA A O 1
ATOM 746 N N . GLU A 1 98 ? -17.097 -4.927 36.310 1.00 92.12 98 GLU A N 1
ATOM 747 C CA . GLU A 1 98 ? -17.511 -4.835 34.903 1.00 92.12 98 GLU A CA 1
ATOM 748 C C . GLU A 1 98 ? -17.016 -3.535 34.248 1.00 92.12 98 GLU A C 1
ATOM 750 O O . GLU A 1 98 ? -16.535 -3.534 33.115 1.00 92.12 98 GLU A O 1
ATOM 755 N N . LYS A 1 99 ? -17.057 -2.411 34.975 1.00 92.88 99 LYS A N 1
ATOM 756 C CA . LYS A 1 99 ? -16.504 -1.136 34.501 1.00 92.88 99 LYS A CA 1
ATOM 757 C C . LYS A 1 99 ? -14.988 -1.206 34.306 1.00 92.88 99 LYS A C 1
ATOM 759 O O . LYS A 1 99 ? -14.483 -0.627 33.344 1.00 92.88 99 LYS A O 1
ATOM 764 N N . SER A 1 100 ? -14.269 -1.863 35.215 1.00 92.69 100 SER A N 1
ATOM 765 C CA . SER A 1 100 ? -12.823 -2.067 35.101 1.00 92.69 100 SER A CA 1
ATOM 766 C C . SER A 1 100 ? -12.483 -2.903 33.866 1.00 92.69 100 SER A C 1
ATOM 768 O O . SER A 1 100 ? -11.628 -2.500 33.073 1.00 92.69 100 SER A O 1
ATOM 770 N N . ASP A 1 101 ? -13.200 -4.006 33.655 1.00 94.12 101 ASP A N 1
ATOM 771 C CA . ASP A 1 101 ? -12.997 -4.904 32.516 1.00 94.12 101 ASP A CA 1
ATOM 772 C C . ASP A 1 101 ? -13.293 -4.202 31.186 1.00 94.12 101 ASP A C 1
ATOM 774 O O . ASP A 1 101 ? -12.463 -4.213 30.276 1.00 94.12 101 ASP A O 1
ATOM 778 N N . LEU A 1 102 ? -14.416 -3.481 31.100 1.00 92.19 102 LEU A N 1
ATOM 779 C CA . LEU A 1 102 ? -14.761 -2.683 29.919 1.00 92.19 102 LEU A CA 1
ATOM 780 C C . LEU A 1 102 ? -13.734 -1.582 29.646 1.00 92.19 102 LEU A C 1
ATOM 782 O O . LEU A 1 102 ? -13.427 -1.282 28.493 1.00 92.19 102 LEU A O 1
ATOM 786 N N . HIS A 1 103 ? -13.187 -0.958 30.690 1.00 93.75 103 HIS A N 1
ATOM 787 C CA . HIS A 1 103 ? -12.145 0.047 30.512 1.00 93.75 103 HIS A CA 1
ATOM 788 C C . HIS A 1 103 ? -10.849 -0.579 29.978 1.00 93.75 103 HIS A C 1
ATOM 790 O O . HIS A 1 103 ? -10.200 0.011 29.110 1.00 93.75 103 HIS A O 1
ATOM 796 N N . ALA A 1 104 ? -10.479 -1.767 30.459 1.00 93.00 104 ALA A N 1
ATOM 797 C CA . ALA A 1 104 ? -9.332 -2.509 29.946 1.00 93.00 104 ALA A CA 1
ATOM 798 C C . ALA A 1 104 ? -9.527 -2.903 28.471 1.00 93.00 104 ALA A C 1
ATOM 800 O O . ALA A 1 104 ? -8.622 -2.689 27.661 1.00 93.00 104 ALA A O 1
ATOM 801 N N . GLU A 1 105 ? -10.716 -3.386 28.103 1.00 93.00 105 GLU A N 1
ATOM 802 C CA . GLU A 1 105 ? -11.065 -3.724 26.718 1.00 93.00 105 GLU A CA 1
ATOM 803 C C . GLU A 1 105 ? -10.995 -2.496 25.800 1.00 93.00 105 GLU A C 1
ATOM 805 O O . GLU A 1 105 ? -10.379 -2.549 24.738 1.00 93.00 105 GLU A O 1
ATOM 810 N N . LEU A 1 106 ? -11.520 -1.351 26.242 1.00 94.75 106 LEU A N 1
ATOM 811 C CA . LEU A 1 106 ? -11.493 -0.104 25.473 1.00 94.75 106 LEU A CA 1
ATOM 812 C C . LEU A 1 106 ? -10.052 0.395 25.253 1.00 94.75 106 LEU A C 1
ATOM 814 O O . LEU A 1 106 ? -9.699 0.866 24.168 1.00 94.75 106 LEU A O 1
ATOM 818 N N . VAL A 1 107 ? -9.188 0.284 26.266 1.00 95.50 107 VAL A N 1
ATOM 819 C CA . VAL A 1 107 ? -7.760 0.616 26.125 1.00 95.50 107 VAL A CA 1
ATOM 820 C C . VAL A 1 107 ? -7.077 -0.326 25.132 1.00 95.50 107 VAL A C 1
ATOM 822 O O . VAL A 1 107 ? -6.342 0.150 24.262 1.00 95.50 107 VAL A O 1
ATOM 825 N N . ALA A 1 108 ? -7.351 -1.629 25.210 1.00 92.94 108 ALA A N 1
ATOM 826 C CA . ALA A 1 108 ? -6.816 -2.606 24.268 1.00 92.94 108 ALA A CA 1
ATOM 827 C C . ALA A 1 108 ? -7.291 -2.320 22.834 1.00 92.94 108 ALA A C 1
ATOM 829 O O . ALA A 1 108 ? -6.472 -2.250 21.916 1.00 92.94 108 ALA A O 1
ATOM 830 N N . GLU A 1 109 ? -8.584 -2.062 22.635 1.00 92.94 109 GLU A N 1
ATOM 831 C CA . GLU A 1 109 ? -9.154 -1.749 21.324 1.00 92.94 109 GLU A CA 1
ATOM 832 C C . GLU A 1 109 ? -8.526 -0.477 20.736 1.00 92.94 109 GLU A C 1
ATOM 834 O O . GLU A 1 109 ? -8.104 -0.466 19.577 1.00 92.94 109 GLU A O 1
ATOM 839 N N . ARG A 1 110 ? -8.351 0.576 21.543 1.00 94.88 110 ARG A N 1
ATOM 840 C CA . ARG A 1 110 ? -7.658 1.800 21.108 1.00 94.88 110 ARG A CA 1
ATOM 841 C C . ARG A 1 110 ? -6.241 1.525 20.618 1.00 94.88 110 ARG A C 1
ATOM 843 O O . ARG A 1 110 ? -5.856 2.079 19.586 1.00 94.88 110 ARG A O 1
ATOM 850 N N . GLU A 1 111 ? -5.485 0.672 21.307 1.00 95.06 111 GLU A N 1
ATOM 851 C CA . GLU A 1 111 ? -4.136 0.319 20.857 1.00 95.06 111 GLU A CA 1
ATOM 852 C C . GLU A 1 111 ? -4.173 -0.531 19.583 1.00 95.06 111 GLU A C 1
ATOM 854 O O . GLU A 1 111 ? -3.403 -0.269 18.661 1.00 95.06 111 GLU A O 1
ATOM 859 N N . THR A 1 112 ? -5.118 -1.468 19.445 1.00 95.06 112 THR A N 1
ATOM 860 C CA . THR A 1 112 ? -5.266 -2.228 18.188 1.00 95.06 112 THR A CA 1
ATOM 861 C C . THR A 1 112 ? -5.594 -1.322 17.001 1.00 95.06 112 THR A C 1
ATOM 863 O O . THR A 1 112 ? -4.994 -1.463 15.935 1.00 95.06 112 THR A O 1
ATOM 866 N N . VAL A 1 113 ? -6.472 -0.331 17.182 1.00 96.06 113 VAL A N 1
ATOM 867 C CA . VAL A 1 113 ? -6.789 0.664 16.148 1.00 96.06 113 VAL A CA 1
ATOM 868 C C . VAL A 1 113 ? -5.562 1.512 15.820 1.00 96.06 113 VAL A C 1
ATOM 870 O O . VAL A 1 113 ? -5.318 1.806 14.647 1.00 96.06 113 VAL A O 1
ATOM 873 N N . ARG A 1 114 ? -4.766 1.889 16.828 1.00 96.88 114 ARG A N 1
ATOM 874 C CA . ARG A 1 114 ? -3.507 2.616 16.621 1.00 96.88 114 ARG A CA 1
ATOM 875 C C . ARG A 1 114 ? -2.530 1.798 15.776 1.00 96.88 114 ARG A C 1
ATOM 877 O O . ARG A 1 114 ? -2.003 2.317 14.794 1.00 96.88 114 ARG A O 1
ATOM 884 N N . LEU A 1 115 ? -2.343 0.521 16.105 1.00 96.75 115 LEU A N 1
ATOM 885 C CA . LEU A 1 115 ? -1.476 -0.395 15.359 1.00 96.75 115 LEU A CA 1
ATOM 886 C C . LEU A 1 115 ? -1.976 -0.628 13.928 1.00 96.75 115 LEU A C 1
ATOM 888 O O . LEU A 1 115 ? -1.179 -0.604 12.994 1.00 96.75 115 LEU A O 1
ATOM 892 N N . LEU A 1 116 ? -3.287 -0.785 13.732 1.00 95.75 116 LEU A N 1
ATOM 893 C CA . LEU A 1 116 ? -3.888 -0.928 12.402 1.00 95.75 116 LEU A CA 1
ATOM 894 C C . LEU A 1 116 ? -3.671 0.312 11.531 1.00 95.75 116 LEU A C 1
ATOM 896 O O . LEU A 1 116 ? -3.407 0.179 10.336 1.00 95.75 116 LEU A O 1
ATOM 900 N N . ARG A 1 117 ? -3.751 1.517 12.111 1.00 96.19 117 ARG A N 1
ATOM 901 C CA . ARG A 1 117 ? -3.439 2.761 11.389 1.00 96.19 117 ARG A CA 1
ATOM 902 C C . ARG A 1 117 ? -1.976 2.809 10.964 1.00 96.19 117 ARG A C 1
ATOM 904 O O . ARG A 1 117 ? -1.718 3.029 9.787 1.00 96.19 117 ARG A O 1
ATOM 911 N N . LEU A 1 118 ? -1.050 2.504 11.872 1.00 96.75 118 LEU A N 1
ATOM 912 C CA . LEU A 1 118 ? 0.382 2.451 11.558 1.00 96.75 118 LEU A CA 1
ATOM 913 C C . LEU A 1 118 ? 0.698 1.409 10.475 1.00 96.75 118 LEU A C 1
ATOM 915 O O . LEU A 1 118 ? 1.464 1.677 9.553 1.00 96.75 118 LEU A O 1
ATOM 919 N N . ALA A 1 119 ? 0.077 0.229 10.547 1.00 95.44 119 ALA A N 1
ATOM 920 C CA . ALA A 1 119 ? 0.237 -0.810 9.534 1.00 95.44 119 ALA A CA 1
ATOM 921 C C . ALA A 1 119 ? -0.297 -0.363 8.165 1.00 95.44 119 ALA A C 1
ATOM 923 O O . ALA A 1 119 ? 0.313 -0.650 7.136 1.00 95.44 119 ALA A O 1
ATOM 924 N N . ARG A 1 120 ? -1.422 0.360 8.142 1.00 96.88 120 ARG A N 1
ATOM 925 C CA . ARG A 1 120 ? -1.977 0.925 6.912 1.00 96.88 120 ARG A CA 1
ATOM 926 C C . ARG A 1 120 ? -1.067 1.995 6.316 1.00 96.88 120 ARG A C 1
ATOM 928 O O . ARG A 1 120 ? -0.783 1.921 5.130 1.00 96.88 120 ARG A O 1
ATOM 935 N N . GLU A 1 121 ? -0.582 2.928 7.127 1.00 96.50 121 GLU A N 1
ATOM 936 C CA . GLU A 1 121 ? 0.353 3.972 6.687 1.00 96.50 121 GLU A CA 1
ATOM 937 C C . GLU A 1 121 ? 1.637 3.364 6.103 1.00 96.50 121 GLU A C 1
ATOM 939 O O . GLU A 1 121 ? 2.086 3.773 5.035 1.00 96.50 121 GLU A O 1
ATOM 944 N N . SER A 1 122 ? 2.177 2.330 6.754 1.00 96.62 122 SER A N 1
ATOM 945 C CA . SER A 1 122 ? 3.330 1.574 6.254 1.00 96.62 122 SER A CA 1
ATOM 946 C C . SER A 1 122 ? 3.044 0.882 4.913 1.00 96.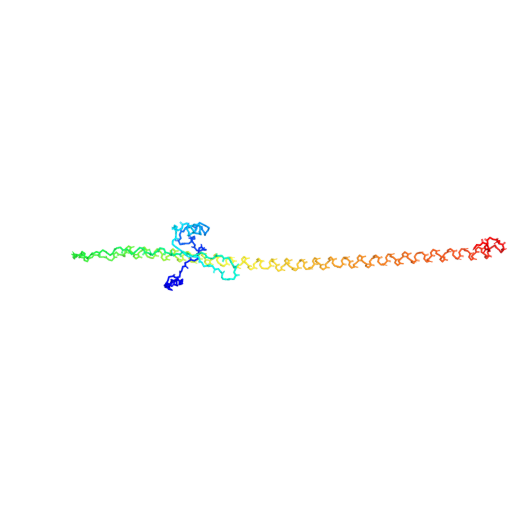62 122 SER A C 1
ATOM 948 O O . SER A 1 122 ? 3.837 0.982 3.979 1.00 96.62 122 SER A O 1
ATOM 950 N N . ASN A 1 123 ? 1.885 0.229 4.775 1.00 95.81 123 ASN A N 1
ATOM 951 C CA . ASN A 1 123 ? 1.480 -0.394 3.512 1.00 95.81 123 ASN A CA 1
ATOM 952 C C . ASN A 1 123 ? 1.283 0.629 2.389 1.00 95.81 123 ASN A C 1
ATOM 954 O O . ASN A 1 123 ? 1.694 0.380 1.257 1.00 95.81 123 ASN A O 1
ATOM 958 N N . ASP A 1 124 ? 0.669 1.773 2.686 1.00 97.00 124 ASP A N 1
ATOM 959 C CA . ASP A 1 124 ? 0.445 2.831 1.703 1.00 97.00 124 ASP A CA 1
ATOM 960 C C . ASP A 1 124 ? 1.786 3.415 1.219 1.00 97.00 124 ASP A C 1
ATOM 962 O O . ASP A 1 124 ? 1.964 3.619 0.015 1.00 97.00 124 ASP A O 1
ATOM 966 N N . ALA A 1 125 ? 2.759 3.592 2.122 1.00 96.81 125 ALA A N 1
ATOM 967 C CA . ALA A 1 125 ? 4.123 3.985 1.767 1.00 96.81 125 ALA A CA 1
ATOM 968 C C . ALA A 1 125 ? 4.821 2.925 0.896 1.00 96.81 125 ALA A C 1
ATOM 970 O O . ALA A 1 125 ? 5.330 3.249 -0.176 1.00 96.81 125 ALA A O 1
ATOM 971 N N . ALA A 1 126 ? 4.759 1.646 1.281 1.00 96.38 126 ALA A N 1
ATOM 972 C CA . ALA A 1 126 ? 5.352 0.557 0.503 1.00 96.38 126 ALA A CA 1
ATOM 973 C C . ALA A 1 126 ? 4.739 0.436 -0.906 1.00 96.38 126 ALA A C 1
ATOM 975 O O . ALA A 1 126 ? 5.446 0.176 -1.881 1.00 96.38 126 ALA A O 1
ATOM 976 N N . LEU A 1 127 ? 3.427 0.656 -1.044 1.00 97.62 127 LEU A N 1
ATOM 977 C CA . LEU A 1 127 ? 2.754 0.686 -2.344 1.00 97.62 127 LEU A CA 1
ATOM 978 C C . LEU A 1 127 ? 3.184 1.884 -3.197 1.00 97.62 127 LEU A C 1
ATOM 980 O O . LEU A 1 127 ? 3.259 1.756 -4.423 1.00 97.62 127 LEU A O 1
ATOM 984 N N . ALA A 1 128 ? 3.449 3.037 -2.583 1.00 97.25 128 ALA A N 1
ATOM 985 C CA . ALA A 1 128 ? 3.975 4.203 -3.286 1.00 97.25 128 ALA A CA 1
ATOM 986 C C . ALA A 1 128 ? 5.394 3.938 -3.813 1.00 97.25 128 ALA A C 1
ATOM 988 O O . ALA A 1 128 ? 5.637 4.143 -5.005 1.00 97.25 128 ALA A O 1
ATOM 989 N N . ASP A 1 129 ? 6.277 3.392 -2.974 1.00 96.88 129 ASP A N 1
ATOM 990 C CA . ASP A 1 129 ? 7.647 3.025 -3.357 1.00 96.88 129 ASP A CA 1
ATOM 991 C C . ASP A 1 129 ? 7.655 1.974 -4.470 1.00 96.88 129 ASP A C 1
ATOM 993 O O . ASP A 1 129 ? 8.378 2.103 -5.459 1.00 96.88 129 ASP A O 1
ATOM 997 N N . TYR A 1 130 ? 6.786 0.965 -4.363 1.00 96.75 130 TYR A N 1
ATOM 998 C CA . TYR A 1 130 ? 6.612 -0.038 -5.408 1.00 96.75 130 TYR A CA 1
ATOM 999 C C . TYR A 1 130 ? 6.220 0.617 -6.738 1.00 96.75 130 TYR A C 1
ATOM 1001 O O . TYR A 1 130 ? 6.854 0.368 -7.759 1.00 96.75 130 TYR A O 1
ATOM 1009 N N . ARG A 1 131 ? 5.220 1.507 -6.748 1.00 97.31 131 ARG A N 1
ATOM 1010 C CA . ARG A 1 131 ? 4.799 2.212 -7.974 1.00 97.31 131 ARG A CA 1
ATOM 1011 C C . ARG A 1 131 ? 5.918 3.063 -8.575 1.00 97.31 131 ARG A C 1
ATOM 1013 O O . ARG A 1 131 ? 6.063 3.063 -9.796 1.00 97.31 131 ARG A O 1
ATOM 1020 N N . ALA A 1 132 ? 6.697 3.751 -7.743 1.00 96.81 132 ALA A N 1
ATOM 1021 C CA . ALA A 1 132 ? 7.850 4.524 -8.197 1.00 96.81 132 ALA A CA 1
ATOM 1022 C C . ALA A 1 132 ? 8.902 3.619 -8.859 1.00 96.81 132 ALA A C 1
ATOM 1024 O O . ALA A 1 132 ? 9.330 3.895 -9.977 1.00 96.81 132 ALA A O 1
ATOM 1025 N N . ALA A 1 133 ? 9.219 2.474 -8.248 1.00 96.56 133 ALA A N 1
ATOM 1026 C CA . ALA A 1 133 ? 10.154 1.508 -8.822 1.00 96.56 133 ALA A CA 1
ATOM 1027 C C . ALA A 1 133 ? 9.700 0.979 -10.198 1.00 96.56 133 ALA A C 1
ATOM 1029 O O . ALA A 1 133 ? 10.523 0.827 -11.100 1.00 96.56 133 ALA A O 1
ATOM 1030 N N . PHE A 1 134 ? 8.399 0.733 -10.403 1.00 97.12 134 PHE A N 1
ATOM 1031 C CA . PHE A 1 134 ? 7.889 0.340 -11.727 1.00 97.12 134 PHE A CA 1
ATOM 1032 C C . PHE A 1 134 ? 8.076 1.428 -12.778 1.00 97.12 134 PHE A C 1
ATOM 1034 O O . PHE A 1 134 ? 8.447 1.121 -13.911 1.00 97.12 134 PHE A O 1
ATOM 1041 N N . HIS A 1 135 ? 7.831 2.683 -12.408 1.00 97.06 135 HIS A N 1
ATOM 1042 C CA . HIS A 1 135 ? 8.051 3.810 -13.304 1.00 97.06 135 HIS A CA 1
ATOM 1043 C C . HIS A 1 135 ? 9.531 3.920 -13.704 1.00 97.06 135 HIS A C 1
ATOM 1045 O O . HIS A 1 135 ? 9.840 4.053 -14.888 1.00 97.06 135 HIS A O 1
ATOM 1051 N N . ASP A 1 136 ? 10.447 3.779 -12.745 1.00 96.94 136 ASP A N 1
ATOM 1052 C CA . ASP A 1 136 ? 11.890 3.822 -13.009 1.00 96.94 136 ASP A CA 1
ATOM 1053 C C . ASP A 1 136 ? 12.346 2.684 -13.936 1.00 96.94 136 ASP A C 1
ATOM 1055 O O . ASP A 1 136 ? 13.180 2.894 -14.824 1.00 96.94 136 ASP A O 1
ATOM 1059 N N . ILE A 1 137 ? 11.778 1.483 -13.776 1.00 96.69 137 ILE A N 1
ATOM 1060 C CA . ILE A 1 137 ? 12.044 0.341 -14.663 1.00 96.69 137 ILE A CA 1
ATOM 1061 C C . ILE A 1 137 ? 11.566 0.635 -16.089 1.00 96.69 137 ILE A C 1
ATOM 1063 O O . ILE A 1 137 ? 12.311 0.388 -17.042 1.00 96.69 137 ILE A O 1
ATOM 1067 N N . ASP A 1 138 ? 10.355 1.167 -16.255 1.00 96.81 138 ASP A N 1
ATOM 1068 C CA . ASP A 1 138 ? 9.796 1.486 -17.574 1.00 96.81 138 ASP A CA 1
ATOM 1069 C C . ASP A 1 138 ? 10.598 2.593 -18.283 1.00 96.81 138 ASP A C 1
ATOM 1071 O O . ASP A 1 138 ? 10.959 2.487 -19.466 1.00 96.81 138 ASP A O 1
ATOM 1075 N N . GLU A 1 139 ? 10.989 3.625 -17.533 1.00 97.38 139 GLU A N 1
ATOM 1076 C CA . GLU A 1 139 ? 11.859 4.680 -18.041 1.00 97.38 139 GLU A CA 1
ATOM 1077 C C . GLU A 1 139 ? 13.240 4.124 -18.430 1.00 97.38 139 GLU A C 1
ATOM 1079 O O . GLU A 1 139 ? 13.772 4.438 -19.506 1.00 97.38 139 GLU A O 1
ATOM 1084 N N . GLY A 1 140 ? 13.808 3.253 -17.592 1.00 97.19 140 GLY A N 1
ATOM 1085 C CA . GLY A 1 140 ? 15.055 2.543 -17.859 1.00 97.19 140 GLY A CA 1
ATOM 1086 C C . GLY A 1 140 ? 14.987 1.710 -19.139 1.00 97.19 140 GLY A C 1
ATOM 1087 O O . GLY A 1 140 ? 15.884 1.800 -19.985 1.00 97.19 140 GLY A O 1
ATOM 1088 N N . PHE A 1 141 ? 13.897 0.968 -19.344 1.00 97.75 141 PHE A N 1
ATOM 1089 C CA . PHE A 1 141 ? 13.680 0.164 -20.547 1.00 97.75 141 PHE A CA 1
ATOM 1090 C C . PHE A 1 141 ? 13.563 1.034 -21.804 1.00 97.75 141 PHE A C 1
ATOM 1092 O O . PHE A 1 141 ? 14.167 0.740 -22.842 1.00 97.75 141 PHE A O 1
ATOM 1099 N N . THR A 1 142 ? 12.858 2.161 -21.705 1.00 96.88 142 THR A N 1
ATOM 1100 C CA . THR A 1 142 ? 12.737 3.133 -22.798 1.00 96.88 142 THR A CA 1
ATOM 1101 C C . THR A 1 142 ? 14.094 3.733 -23.173 1.00 96.88 142 THR A C 1
ATOM 1103 O O . THR A 1 142 ? 14.443 3.813 -24.361 1.00 96.88 142 THR A O 1
ATOM 1106 N N . LYS A 1 143 ? 14.898 4.119 -22.175 1.00 96.75 143 LYS A N 1
ATOM 1107 C CA . LYS A 1 143 ? 16.269 4.618 -22.372 1.00 96.75 143 LYS A CA 1
ATOM 1108 C C . LYS A 1 143 ? 17.165 3.553 -23.006 1.00 96.75 143 LYS A C 1
ATOM 1110 O O . LYS A 1 143 ? 17.853 3.856 -23.984 1.00 96.75 143 LYS A O 1
ATOM 1115 N N . TYR A 1 144 ? 17.106 2.315 -22.515 1.00 97.31 144 TYR A N 1
ATOM 1116 C CA . TYR A 1 144 ? 17.844 1.180 -23.071 1.00 97.31 144 TYR A CA 1
ATOM 1117 C C . TYR A 1 144 ? 17.495 0.947 -24.544 1.00 97.31 144 TYR A C 1
ATOM 1119 O O . TYR A 1 144 ? 18.386 0.933 -25.395 1.00 97.31 144 TYR A O 1
ATOM 1127 N N . ARG A 1 145 ? 16.200 0.861 -24.876 1.00 97.81 145 ARG A N 1
ATOM 1128 C CA . ARG A 1 145 ? 15.730 0.663 -26.254 1.00 97.81 145 ARG A CA 1
ATOM 1129 C C . ARG A 1 145 ? 16.234 1.762 -27.188 1.00 97.81 145 ARG A C 1
ATOM 1131 O O . ARG A 1 145 ? 16.704 1.470 -28.288 1.00 97.81 145 ARG A O 1
ATOM 1138 N N . ARG A 1 146 ? 16.176 3.023 -26.753 1.00 97.06 146 ARG A N 1
ATOM 1139 C CA . ARG A 1 146 ? 16.700 4.159 -27.526 1.00 97.06 146 ARG A CA 1
ATOM 1140 C C . ARG A 1 146 ? 18.217 4.059 -27.722 1.00 97.06 146 ARG A C 1
ATOM 1142 O O . ARG A 1 146 ? 18.709 4.345 -28.812 1.00 97.06 146 ARG A O 1
ATOM 1149 N N . GLY A 1 147 ? 18.955 3.648 -26.690 1.00 97.19 147 GLY A N 1
ATOM 1150 C CA . GLY A 1 147 ? 20.396 3.394 -26.769 1.00 97.19 147 GLY A CA 1
ATOM 1151 C C . GLY A 1 147 ? 20.741 2.291 -27.773 1.00 97.19 147 GLY A C 1
ATOM 1152 O O . GLY A 1 147 ? 21.584 2.501 -28.643 1.00 97.19 147 GLY A O 1
ATOM 1153 N N . ALA A 1 148 ? 20.028 1.164 -27.723 1.00 97.31 148 ALA A N 1
ATOM 1154 C CA . ALA A 1 148 ? 20.211 0.042 -28.643 1.00 97.31 148 ALA A CA 1
ATOM 1155 C C . ALA A 1 148 ? 19.945 0.433 -30.108 1.00 97.31 148 ALA A C 1
ATOM 1157 O O . ALA A 1 148 ? 20.712 0.067 -30.998 1.00 97.31 148 ALA A O 1
ATOM 1158 N N . GLN A 1 149 ? 18.905 1.235 -30.367 1.00 97.62 149 GLN A N 1
ATOM 1159 C CA . GLN A 1 149 ? 18.627 1.768 -31.707 1.00 97.62 149 GLN A CA 1
ATOM 1160 C C . GLN A 1 149 ? 19.764 2.659 -32.221 1.00 97.62 149 GLN A C 1
ATOM 1162 O O . GLN A 1 149 ? 20.191 2.508 -33.365 1.00 97.62 149 GLN A O 1
ATOM 1167 N N . LYS A 1 150 ? 20.288 3.555 -31.372 1.00 96.94 150 LYS A N 1
ATOM 1168 C CA . LYS A 1 150 ? 21.440 4.394 -31.732 1.00 96.94 150 LYS A CA 1
ATOM 1169 C C . LYS A 1 150 ? 22.666 3.543 -32.048 1.00 96.94 150 LYS A C 1
ATOM 1171 O O . LYS A 1 150 ? 23.289 3.766 -33.080 1.00 96.94 150 LYS A O 1
ATOM 1176 N N . PHE A 1 151 ? 22.971 2.549 -31.214 1.00 96.88 151 PHE A N 1
ATOM 1177 C CA . PHE A 1 151 ? 24.090 1.637 -31.447 1.00 96.88 151 PHE A CA 1
ATOM 1178 C C . PHE A 1 151 ? 23.965 0.918 -32.792 1.00 96.88 151 PHE A C 1
ATOM 1180 O O . PHE A 1 151 ? 24.905 0.951 -33.580 1.00 96.88 151 PHE A O 1
ATOM 1187 N N . ARG A 1 152 ? 22.789 0.354 -33.095 1.00 96.44 152 ARG A N 1
ATOM 1188 C CA . ARG A 1 152 ? 22.526 -0.292 -34.386 1.00 96.44 152 ARG A CA 1
ATOM 1189 C C . ARG A 1 152 ? 22.748 0.663 -35.561 1.00 96.44 152 ARG A C 1
ATOM 1191 O O . ARG A 1 152 ? 23.477 0.319 -36.480 1.00 96.44 152 ARG A O 1
ATOM 1198 N N . SER A 1 153 ? 22.200 1.878 -35.491 1.00 96.12 153 SER A N 1
ATOM 1199 C CA . SER A 1 153 ? 22.390 2.879 -36.551 1.00 96.12 153 SER A CA 1
ATOM 1200 C C . SER A 1 153 ? 23.857 3.288 -36.731 1.00 96.12 153 SER A C 1
ATOM 1202 O O . SER A 1 153 ? 24.302 3.557 -37.843 1.00 96.12 153 SER A O 1
ATOM 1204 N N . SER A 1 154 ? 24.632 3.329 -35.643 1.00 95.00 154 SER A N 1
ATOM 1205 C CA . SER A 1 154 ? 26.067 3.597 -35.706 1.00 95.00 154 SER A CA 1
ATOM 1206 C C . SER A 1 154 ? 26.825 2.419 -36.310 1.00 95.00 154 SER A C 1
ATOM 1208 O O . SER A 1 154 ? 27.704 2.643 -37.132 1.00 95.00 154 SER A O 1
ATOM 1210 N N . ALA A 1 155 ? 26.478 1.181 -35.949 1.00 96.38 155 ALA A N 1
ATOM 1211 C CA . ALA A 1 155 ? 27.077 -0.020 -36.525 1.00 96.38 155 ALA A CA 1
ATOM 1212 C C . ALA A 1 155 ? 26.825 -0.110 -38.040 1.00 96.38 155 ALA A C 1
ATOM 1214 O O . ALA A 1 155 ? 27.754 -0.385 -38.791 1.00 96.38 155 ALA A O 1
ATOM 1215 N N . GLU A 1 156 ? 25.611 0.211 -38.496 1.00 96.31 156 GLU A N 1
ATOM 1216 C CA . GLU A 1 156 ? 25.272 0.297 -39.925 1.00 96.31 156 GLU A CA 1
ATOM 1217 C C . GLU A 1 156 ? 26.132 1.354 -40.645 1.00 96.31 156 GLU A C 1
ATOM 1219 O O . GLU A 1 156 ? 26.689 1.081 -41.706 1.00 96.31 156 GLU A O 1
ATOM 1224 N N . LYS A 1 157 ? 26.328 2.534 -40.037 1.00 95.56 157 LYS A N 1
ATOM 1225 C CA . LYS A 1 157 ? 27.227 3.572 -40.578 1.00 95.56 157 LYS A CA 1
ATOM 1226 C C . LYS A 1 157 ? 28.691 3.136 -40.616 1.00 95.56 157 LYS A C 1
ATOM 1228 O O . LYS A 1 157 ? 29.388 3.476 -41.565 1.00 95.56 157 LYS A O 1
ATOM 1233 N N . PHE A 1 158 ? 29.160 2.417 -39.598 1.00 95.75 158 PHE A N 1
ATOM 1234 C CA . PHE A 1 158 ? 30.519 1.874 -39.575 1.00 95.75 158 PHE A CA 1
ATOM 1235 C C . PHE A 1 158 ? 30.724 0.820 -40.664 1.00 95.75 158 PHE A C 1
ATOM 1237 O O . PHE A 1 158 ? 31.748 0.867 -41.334 1.00 95.75 158 PHE A O 1
ATOM 1244 N N . SER A 1 159 ? 29.751 -0.074 -40.872 1.00 95.06 159 SER A N 1
ATOM 1245 C CA . SER A 1 159 ? 29.789 -1.051 -41.967 1.00 95.06 159 SER A CA 1
ATOM 1246 C C . SER A 1 159 ? 29.889 -0.350 -43.319 1.00 95.06 159 SER A C 1
ATOM 1248 O O . SER A 1 159 ? 30.808 -0.628 -44.073 1.00 95.06 159 SER A O 1
ATOM 1250 N N . LEU A 1 160 ? 29.022 0.638 -43.573 1.00 95.62 160 LEU A N 1
ATOM 1251 C CA . LEU A 1 160 ? 29.049 1.416 -44.815 1.00 95.62 160 LEU A CA 1
ATOM 1252 C C . LEU A 1 160 ? 30.401 2.115 -45.031 1.00 95.62 160 LEU A C 1
ATOM 1254 O O . LEU A 1 160 ? 30.923 2.140 -46.140 1.00 95.62 160 LEU A O 1
ATOM 1258 N N . ALA A 1 161 ? 30.969 2.705 -43.976 1.00 94.88 161 ALA A N 1
ATOM 1259 C CA . ALA A 1 161 ? 32.269 3.363 -44.063 1.00 94.88 161 ALA A CA 1
ATOM 1260 C C . ALA A 1 161 ? 33.397 2.372 -44.387 1.00 94.88 161 ALA A C 1
ATOM 1262 O O . ALA A 1 161 ? 34.314 2.727 -45.124 1.00 94.88 161 ALA A O 1
ATOM 1263 N N . TYR A 1 162 ? 33.320 1.150 -43.855 1.00 94.94 162 TYR A N 1
ATOM 1264 C CA . TYR A 1 162 ? 34.269 0.082 -44.155 1.00 94.94 162 TYR A CA 1
ATOM 1265 C C . TYR A 1 162 ? 34.154 -0.369 -45.617 1.00 94.94 162 TYR A C 1
ATOM 1267 O O . TYR A 1 162 ? 35.164 -0.407 -46.313 1.00 94.94 162 TYR A O 1
ATOM 1275 N N . ASP A 1 163 ? 32.932 -0.587 -46.111 1.00 93.62 163 ASP A N 1
ATOM 1276 C CA . ASP A 1 163 ? 32.682 -0.973 -47.507 1.00 93.62 163 ASP A CA 1
ATOM 1277 C C . ASP A 1 163 ? 33.219 0.086 -48.490 1.00 93.62 163 ASP A C 1
ATOM 1279 O O . ASP A 1 163 ? 33.903 -0.239 -49.461 1.00 93.62 163 ASP A O 1
ATOM 1283 N N . LEU A 1 164 ? 32.981 1.373 -48.203 1.00 92.75 164 LEU A N 1
ATOM 1284 C CA . LEU A 1 164 ? 33.510 2.488 -49.000 1.00 92.75 164 LEU A CA 1
ATOM 1285 C C . LEU A 1 164 ? 35.043 2.560 -48.967 1.00 92.75 164 LEU A C 1
ATOM 1287 O O . LEU A 1 164 ? 35.675 2.933 -49.957 1.00 92.75 164 LEU A O 1
ATOM 1291 N N . GLN A 1 165 ? 35.654 2.237 -47.825 1.00 91.38 165 GLN A N 1
ATOM 1292 C CA . GLN A 1 165 ? 37.107 2.206 -47.696 1.00 91.38 165 GLN A CA 1
ATOM 1293 C C . GLN A 1 165 ? 37.712 1.057 -48.514 1.00 91.38 165 GLN A C 1
ATOM 1295 O O . GLN A 1 165 ? 38.706 1.276 -49.210 1.00 91.38 165 GLN A O 1
ATOM 1300 N N . ASP A 1 166 ? 37.110 -0.131 -48.467 1.00 90.50 166 ASP A N 1
ATOM 1301 C CA . ASP A 1 166 ? 37.539 -1.285 -49.260 1.00 90.50 166 ASP A CA 1
ATOM 1302 C C . ASP A 1 166 ? 37.413 -1.007 -50.765 1.00 90.50 166 ASP A C 1
ATOM 1304 O O . ASP A 1 166 ? 38.342 -1.298 -51.525 1.00 90.50 166 ASP A O 1
ATOM 1308 N N . GLU A 1 167 ? 36.325 -0.361 -51.200 1.00 87.50 167 GLU A N 1
ATOM 1309 C CA . GLU A 1 167 ? 36.156 0.070 -52.592 1.00 87.50 167 GLU A CA 1
ATOM 1310 C C . GLU A 1 167 ? 37.259 1.053 -53.019 1.00 87.50 167 GLU A C 1
ATOM 1312 O O . GLU A 1 167 ? 37.897 0.863 -54.060 1.00 87.50 167 GLU A O 1
ATOM 1317 N N . ALA A 1 168 ? 37.542 2.071 -52.199 1.00 85.81 168 ALA A N 1
ATOM 1318 C CA . ALA A 1 168 ? 38.586 3.053 -52.486 1.00 85.81 168 ALA A CA 1
ATOM 1319 C C . ALA A 1 168 ? 39.982 2.408 -52.590 1.00 85.81 168 ALA A C 1
ATOM 1321 O O . ALA A 1 168 ? 40.767 2.757 -53.477 1.00 85.81 168 ALA A O 1
ATOM 1322 N N . ILE A 1 169 ? 40.294 1.437 -51.723 1.00 87.06 169 ILE A N 1
ATOM 1323 C CA . ILE A 1 169 ? 41.547 0.669 -51.789 1.00 87.06 169 ILE A CA 1
ATOM 1324 C C . ILE A 1 169 ? 41.587 -0.201 -53.056 1.00 87.06 169 ILE A C 1
ATOM 1326 O O . ILE A 1 169 ? 42.623 -0.262 -53.727 1.00 87.06 169 ILE A O 1
ATOM 1330 N N . GLY A 1 170 ? 40.475 -0.841 -53.424 1.00 82.62 170 GLY A N 1
ATOM 1331 C CA . GLY A 1 170 ? 40.358 -1.633 -54.654 1.00 82.62 170 GLY A CA 1
ATOM 1332 C C . GLY A 1 170 ? 40.628 -0.811 -55.919 1.00 82.62 170 GLY A C 1
ATOM 1333 O O . GLY A 1 170 ? 41.388 -1.238 -56.795 1.00 82.62 170 GLY A O 1
ATOM 1334 N N . GLN A 1 171 ? 40.085 0.409 -55.981 1.00 78.75 171 GLN A N 1
ATOM 1335 C CA . GLN A 1 171 ? 40.338 1.354 -57.076 1.00 78.75 171 GLN A CA 1
ATOM 1336 C C . GLN A 1 171 ? 41.811 1.794 -57.142 1.00 78.75 171 GLN A C 1
ATOM 1338 O O . GLN A 1 171 ? 42.358 1.955 -58.234 1.00 78.75 171 GLN A O 1
ATOM 1343 N N . LEU A 1 172 ? 42.475 1.956 -55.991 1.00 78.06 172 LEU A N 1
ATOM 1344 C CA . LEU A 1 172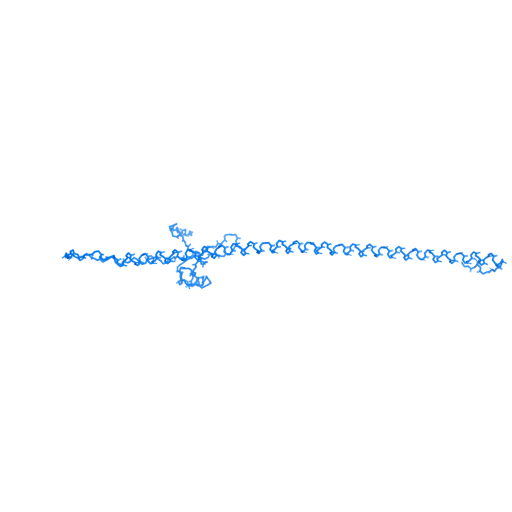 ? 43.883 2.362 -55.925 1.00 78.06 172 LEU A CA 1
ATOM 1345 C C . LEU A 1 172 ? 44.852 1.234 -56.325 1.00 78.06 172 LEU A C 1
ATOM 1347 O O . LEU A 1 172 ? 45.934 1.497 -56.848 1.00 78.06 172 LEU A O 1
ATOM 1351 N N . THR A 1 173 ? 44.476 -0.019 -56.060 1.00 77.06 173 THR A N 1
ATOM 1352 C CA . THR A 1 173 ? 45.317 -1.209 -56.288 1.00 77.06 173 THR A CA 1
ATOM 1353 C C . THR A 1 173 ? 45.148 -1.819 -57.679 1.00 77.06 173 THR A C 1
ATOM 1355 O O . THR A 1 173 ? 46.079 -2.452 -58.178 1.00 77.06 173 THR A O 1
ATOM 1358 N N . THR A 1 174 ? 44.017 -1.572 -58.346 1.00 62.84 174 THR A N 1
ATOM 1359 C CA . THR A 1 174 ? 43.741 -2.059 -59.709 1.00 62.84 174 THR A CA 1
ATOM 1360 C C . THR A 1 174 ? 43.198 -0.925 -60.586 1.00 62.84 174 THR A C 1
ATOM 1362 O O . THR A 1 174 ? 41.983 -0.783 -60.743 1.00 62.84 174 THR A O 1
ATOM 1365 N N . PRO A 1 175 ? 44.071 -0.093 -61.185 1.00 52.38 175 PRO A N 1
ATOM 1366 C CA . PRO A 1 175 ? 43.628 0.982 -62.063 1.00 52.38 175 PRO A CA 1
ATOM 1367 C C . PRO A 1 175 ? 43.004 0.392 -63.339 1.00 52.38 175 PRO A C 1
ATOM 1369 O O . PRO A 1 175 ? 43.717 -0.105 -64.210 1.00 52.38 175 PRO A O 1
ATOM 1372 N N . GLY A 1 176 ? 41.672 0.448 -63.449 1.00 57.94 176 GLY A N 1
ATOM 1373 C CA . GLY A 1 176 ? 40.950 0.192 -64.699 1.00 57.94 176 GLY A CA 1
ATOM 1374 C C . GLY A 1 176 ? 40.091 -1.072 -64.780 1.00 57.94 176 GLY A C 1
ATOM 1375 O O . GLY A 1 176 ? 40.057 -1.665 -65.852 1.00 57.94 176 GLY A O 1
ATOM 1376 N N . HIS A 1 177 ? 39.363 -1.482 -63.731 1.00 49.88 177 HIS A N 1
ATOM 1377 C CA . HIS A 1 177 ? 38.272 -2.456 -63.905 1.00 49.88 177 HIS A CA 1
ATOM 1378 C C . HIS A 1 177 ? 36.965 -1.728 -64.308 1.00 49.88 177 HIS A C 1
ATOM 1380 O O . HIS A 1 177 ? 36.365 -1.054 -63.473 1.00 49.88 177 HIS A O 1
ATOM 1386 N N . PRO A 1 178 ? 36.495 -1.839 -65.567 1.00 52.88 178 PRO A N 1
ATOM 1387 C CA . PRO A 1 178 ? 35.345 -1.098 -66.093 1.00 52.88 178 PRO A CA 1
ATOM 1388 C C . PRO A 1 178 ? 34.017 -1.806 -65.773 1.00 52.88 178 PRO A C 1
ATOM 1390 O O . PRO A 1 178 ? 33.230 -2.100 -66.666 1.00 52.88 178 PRO A O 1
ATOM 1393 N N . GLY A 1 179 ? 33.793 -2.146 -64.503 1.00 53.94 179 GLY A N 1
ATOM 1394 C CA . GLY A 1 179 ? 32.511 -2.687 -64.032 1.00 53.94 179 GLY A CA 1
ATOM 1395 C C . GLY A 1 179 ? 31.597 -1.645 -63.379 1.00 53.94 179 GLY A C 1
ATOM 1396 O O . GLY A 1 179 ? 30.486 -1.987 -62.999 1.00 53.94 179 GLY A O 1
ATOM 1397 N N . SER A 1 180 ? 32.052 -0.397 -63.212 1.00 55.38 180 SER A N 1
ATOM 1398 C CA . 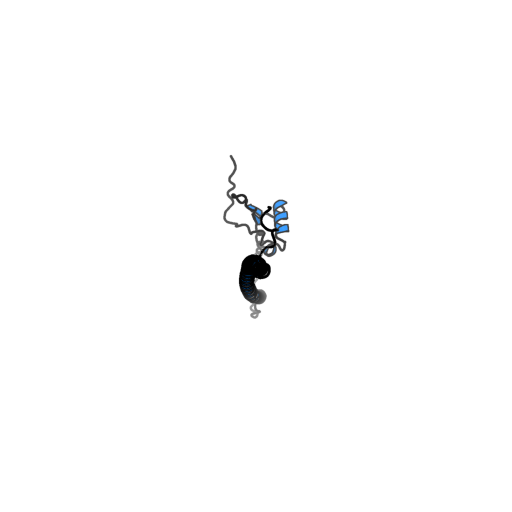SER A 1 180 ? 31.453 0.577 -62.283 1.00 55.38 180 SER A CA 1
ATOM 1399 C C . SER A 1 180 ? 30.739 1.777 -62.925 1.00 55.38 180 SER A C 1
ATOM 1401 O O . SER A 1 180 ? 30.514 2.773 -62.246 1.00 55.38 180 SER A O 1
ATOM 1403 N N . LEU A 1 181 ? 30.365 1.720 -64.210 1.00 52.03 181 LEU A N 1
ATOM 1404 C CA . LEU A 1 181 ? 29.608 2.807 -64.862 1.00 52.03 181 LEU A CA 1
ATOM 1405 C C . LEU A 1 181 ? 28.368 2.366 -65.653 1.00 52.03 181 LEU A C 1
ATOM 1407 O O . LEU A 1 181 ? 27.828 3.174 -66.396 1.00 52.03 181 LEU A O 1
ATOM 1411 N N . ASP A 1 182 ? 27.873 1.146 -65.450 1.00 48.88 182 ASP A N 1
ATOM 1412 C CA . ASP A 1 182 ? 26.548 0.750 -65.940 1.00 48.88 182 ASP A CA 1
ATOM 1413 C C . ASP A 1 182 ? 25.711 0.180 -64.786 1.00 48.88 182 ASP A C 1
ATOM 1415 O O . ASP A 1 182 ? 25.647 -1.036 -64.599 1.00 48.88 182 ASP A O 1
ATOM 1419 N N . GLN A 1 183 ? 25.115 1.081 -63.993 1.00 44.03 183 GLN A N 1
ATOM 1420 C CA . GLN A 1 183 ? 23.732 1.044 -63.472 1.00 44.03 183 GLN A CA 1
ATOM 1421 C C . GLN A 1 183 ? 23.455 2.213 -62.523 1.00 44.03 183 GLN A C 1
ATOM 1423 O O . GLN A 1 183 ? 24.270 2.448 -61.606 1.00 44.03 183 GLN A O 1
#

Radius of gyration: 45.62 Å; chains: 1; bounding box: 102×26×136 Å